Protein AF-A0A0F9F0Z7-F1 (afdb_monomer)

Sequence (125 aa):
MFSKSVTGLSYAVASDLLIRAEKVDSHRVTLIDQRAGTNSFTGTYTFVDNSDEAGLSRIVTYTGVIVPEVYQSEADFGIFEETVLTGTWQLTILDWTAENNGTLGSWSIELEYDERSPEDQNSLL

Solvent-accessible surface area (backbone atoms only — not comparable to full-atom values): 7323 Å² total; per-residue (Å²): 104,46,36,36,37,41,32,48,34,36,34,63,47,32,31,36,31,36,31,34,42,30,43,70,98,72,50,74,37,44,49,38,75,44,44,69,52,82,39,42,46,40,35,36,43,26,43,28,47,38,96,53,98,79,59,43,10,39,53,80,43,71,74,41,83,66,60,55,94,82,43,61,30,76,37,38,56,70,78,55,62,98,52,84,82,78,78,63,70,45,80,47,79,43,73,77,50,94,87,67,70,68,49,74,68,50,73,53,77,48,80,59,78,82,85,74,56,83,70,73,74,67,78,84,120

Structure (mmCIF, N/CA/C/O backbone):
data_AF-A0A0F9F0Z7-F1
#
_entry.id   AF-A0A0F9F0Z7-F1
#
loop_
_atom_site.group_PDB
_atom_site.id
_atom_site.type_symbol
_atom_site.label_atom_id
_atom_site.label_alt_id
_atom_site.label_comp_id
_atom_site.label_asym_id
_atom_site.label_entity_id
_atom_site.label_seq_id
_atom_site.pdbx_PDB_ins_code
_atom_site.Cartn_x
_atom_site.Cartn_y
_atom_site.Cartn_z
_atom_site.occupancy
_atom_site.B_iso_or_equiv
_atom_site.auth_seq_id
_atom_site.auth_comp_id
_atom_site.auth_asym_id
_atom_site.auth_atom_id
_atom_site.pdbx_PDB_model_num
ATOM 1 N N . MET A 1 1 ? -1.876 8.607 15.321 1.00 62.44 1 MET A N 1
ATOM 2 C CA . MET A 1 1 ? -0.999 8.555 14.142 1.00 62.44 1 MET A CA 1
ATOM 3 C C . MET A 1 1 ? -1.003 7.148 13.570 1.00 62.44 1 MET A C 1
ATOM 5 O O . MET A 1 1 ?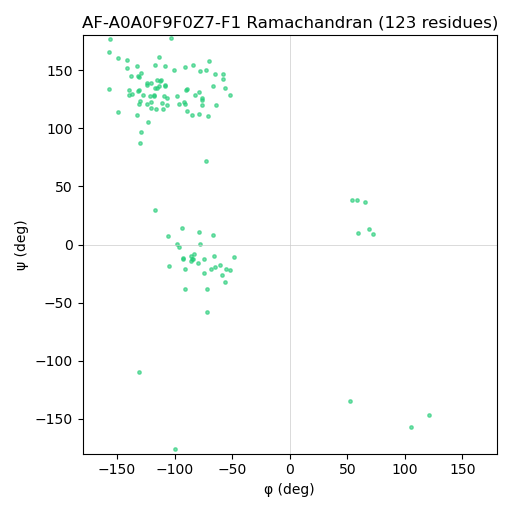 -0.511 6.211 14.187 1.00 62.44 1 MET A O 1
ATOM 9 N N . PHE A 1 2 ? -1.583 6.998 12.383 1.00 72.25 2 PHE A N 1
ATOM 10 C CA . PHE A 1 2 ? -1.532 5.755 11.619 1.00 72.25 2 PHE A CA 1
ATOM 11 C C . PHE A 1 2 ? -0.303 5.761 10.706 1.00 72.25 2 PHE A C 1
ATOM 13 O O . PHE A 1 2 ? -0.045 6.747 10.010 1.00 72.25 2 PHE A O 1
ATOM 20 N N . SER A 1 3 ? 0.459 4.665 10.691 1.00 71.38 3 SER A N 1
ATOM 21 C CA . SER A 1 3 ? 1.588 4.505 9.773 1.00 71.38 3 SER A CA 1
ATOM 22 C C . SER A 1 3 ? 1.545 3.150 9.074 1.00 71.38 3 SER A C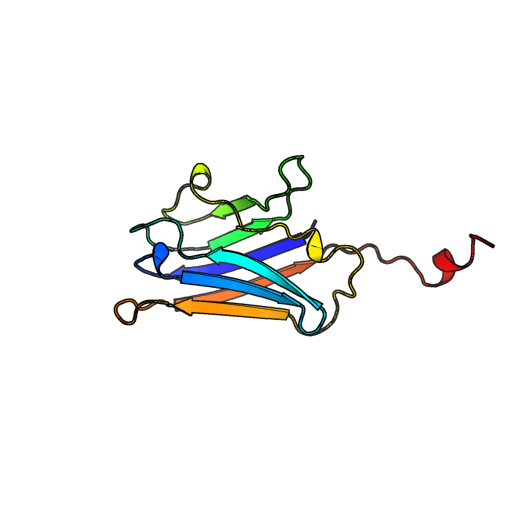 1
ATOM 24 O O . SER A 1 3 ? 1.126 2.131 9.624 1.00 71.38 3 SER A O 1
ATOM 26 N N . LYS A 1 4 ? 1.974 3.115 7.815 1.00 72.00 4 LYS A N 1
ATOM 27 C CA . LYS A 1 4 ? 2.145 1.873 7.067 1.00 72.00 4 LYS A CA 1
ATOM 28 C C . LYS A 1 4 ? 3.498 1.861 6.395 1.00 72.00 4 LYS A C 1
ATOM 30 O O . LYS A 1 4 ? 3.852 2.805 5.696 1.00 72.00 4 LYS A O 1
ATOM 35 N N . SER A 1 5 ? 4.223 0.759 6.541 1.00 75.38 5 SER A N 1
ATOM 36 C CA . SER A 1 5 ? 5.534 0.596 5.923 1.00 75.38 5 SER A CA 1
ATOM 37 C C . SER A 1 5 ? 5.533 -0.561 4.932 1.00 75.38 5 SER A C 1
ATOM 39 O O . SER A 1 5 ? 5.136 -1.683 5.247 1.00 75.38 5 SER A O 1
ATOM 41 N N . VAL A 1 6 ? 5.994 -0.287 3.717 1.00 70.00 6 VAL A N 1
ATOM 42 C CA . VAL A 1 6 ? 6.309 -1.282 2.691 1.00 70.00 6 VAL A CA 1
ATOM 43 C C . VAL A 1 6 ? 7.825 -1.350 2.594 1.00 70.00 6 VAL A C 1
ATOM 45 O O . VAL A 1 6 ? 8.472 -0.352 2.296 1.00 70.00 6 VAL A O 1
ATOM 48 N N . THR A 1 7 ? 8.403 -2.517 2.853 1.00 72.94 7 THR A N 1
ATOM 49 C CA . THR A 1 7 ? 9.853 -2.702 2.953 1.00 72.94 7 THR A CA 1
ATOM 50 C C . THR A 1 7 ? 10.347 -3.653 1.875 1.00 72.94 7 THR A C 1
ATOM 52 O O . THR A 1 7 ? 9.778 -4.721 1.643 1.00 72.94 7 THR A O 1
ATOM 55 N N . GLY A 1 8 ? 11.449 -3.278 1.225 1.00 69.50 8 GLY A N 1
ATOM 56 C CA . GLY A 1 8 ? 12.055 -4.091 0.174 1.00 69.50 8 GLY A CA 1
ATOM 57 C C . GLY A 1 8 ? 11.153 -4.231 -1.050 1.00 69.50 8 GLY A C 1
ATOM 58 O O . GLY A 1 8 ? 11.111 -5.306 -1.640 1.00 69.50 8 GLY A O 1
ATOM 59 N N . LEU A 1 9 ? 10.409 -3.175 -1.400 1.00 80.81 9 LEU A N 1
ATOM 60 C CA . LEU A 1 9 ? 9.694 -3.113 -2.670 1.00 80.81 9 LEU A CA 1
ATOM 61 C C . LEU A 1 9 ? 10.711 -2.821 -3.771 1.00 80.81 9 LEU A C 1
ATOM 63 O O . LEU A 1 9 ? 11.384 -1.789 -3.733 1.00 80.81 9 LEU A O 1
ATOM 67 N N . SER A 1 10 ? 10.821 -3.726 -4.736 1.00 83.81 10 SER A N 1
ATOM 68 C CA . SER A 1 10 ? 11.598 -3.521 -5.954 1.00 83.81 10 SER A CA 1
ATOM 69 C C . SER A 1 10 ? 10.694 -3.727 -7.153 1.00 83.81 10 SER A C 1
ATOM 71 O O . SER A 1 10 ? 10.097 -4.792 -7.287 1.00 83.81 10 SER A O 1
ATOM 73 N N . TYR A 1 11 ? 10.564 -2.705 -7.995 1.00 83.25 11 TYR A N 1
ATOM 74 C CA . TYR A 1 11 ? 9.729 -2.753 -9.184 1.00 83.25 11 TYR A CA 1
ATOM 75 C C . TYR A 1 11 ? 10.187 -1.720 -10.224 1.00 83.25 11 TYR A C 1
ATOM 77 O O . TYR A 1 11 ? 10.454 -0.565 -9.882 1.00 83.25 11 TYR A O 1
ATOM 85 N N . ALA A 1 12 ? 10.294 -2.138 -11.486 1.00 82.88 12 ALA A N 1
ATOM 86 C CA . ALA A 1 12 ? 10.984 -1.377 -12.528 1.00 82.88 12 ALA A CA 1
ATOM 87 C C . ALA A 1 12 ? 10.232 -0.116 -12.990 1.00 82.88 12 ALA A C 1
ATOM 89 O O . ALA A 1 12 ? 10.879 0.908 -13.210 1.00 82.88 12 ALA A O 1
ATOM 90 N N . VAL A 1 13 ? 8.900 -0.173 -13.101 1.00 84.69 13 VAL A N 1
ATOM 91 C CA . VAL A 1 13 ? 8.070 0.916 -13.646 1.00 84.69 13 VAL A CA 1
ATOM 92 C C . VAL A 1 13 ? 6.921 1.244 -12.695 1.00 84.69 13 VAL A C 1
ATOM 94 O O . VAL A 1 13 ? 5.878 0.606 -12.676 1.00 84.69 13 VAL A O 1
ATOM 97 N N . ALA A 1 14 ? 7.107 2.261 -11.866 1.00 79.38 14 ALA A N 1
ATOM 98 C CA . ALA A 1 14 ? 6.165 2.660 -10.831 1.00 79.38 14 ALA A CA 1
ATOM 99 C C . ALA A 1 14 ? 4.753 2.958 -11.364 1.00 79.38 14 ALA A C 1
ATOM 101 O O . ALA A 1 14 ? 3.782 2.663 -10.665 1.00 79.38 14 ALA A O 1
ATOM 102 N N . SER A 1 15 ? 4.635 3.474 -12.597 1.00 85.69 15 SER A N 1
ATOM 103 C CA . SER A 1 15 ? 3.338 3.776 -13.216 1.00 85.69 15 SER A CA 1
ATOM 104 C C . SER A 1 15 ? 2.476 2.559 -13.507 1.00 85.69 15 SER A C 1
ATOM 106 O O . SER A 1 15 ? 1.307 2.725 -13.826 1.00 85.69 15 SER A O 1
ATOM 108 N N . ASP A 1 16 ? 3.017 1.356 -13.384 1.00 88.88 16 ASP A N 1
ATOM 109 C CA . ASP A 1 16 ? 2.253 0.136 -13.629 1.00 88.88 16 ASP A CA 1
ATOM 110 C C . ASP A 1 16 ? 1.630 -0.391 -12.334 1.00 88.88 16 ASP A C 1
ATOM 112 O O . ASP A 1 16 ? 0.754 -1.256 -12.357 1.00 88.88 16 ASP A O 1
ATOM 116 N N . LEU A 1 17 ? 2.054 0.143 -11.184 1.00 88.56 17 LEU A N 1
ATOM 117 C CA . LEU A 1 17 ? 1.616 -0.351 -9.894 1.00 88.56 17 LEU A CA 1
ATOM 118 C C . LEU A 1 17 ? 0.358 0.339 -9.392 1.00 88.56 17 LEU A C 1
ATOM 120 O O . LEU A 1 17 ? 0.260 1.562 -9.301 1.00 88.56 17 LEU A O 1
ATOM 124 N N . LEU A 1 18 ? -0.556 -0.493 -8.916 1.00 88.94 18 LEU A N 1
ATOM 125 C CA . LEU A 1 18 ? -1.615 -0.117 -8.002 1.00 88.94 18 LEU A CA 1
ATOM 126 C C . LEU A 1 18 ? -1.326 -0.765 -6.645 1.00 88.94 18 LEU A C 1
ATOM 128 O O . LEU A 1 18 ? -1.270 -1.991 -6.534 1.00 88.94 18 LEU A O 1
ATOM 132 N N . ILE A 1 19 ? -1.194 0.046 -5.596 1.00 88.44 19 ILE A N 1
ATOM 133 C CA . ILE A 1 19 ? -0.993 -0.436 -4.227 1.00 88.44 19 ILE A CA 1
ATOM 134 C C . ILE A 1 19 ? -2.117 0.070 -3.334 1.00 88.44 19 ILE A C 1
ATOM 136 O O . ILE A 1 19 ? -2.386 1.270 -3.251 1.00 88.44 19 ILE A O 1
ATOM 140 N N . ARG A 1 20 ? -2.758 -0.857 -2.621 1.00 90.44 20 ARG A N 1
ATOM 141 C CA . ARG A 1 20 ? -3.870 -0.570 -1.710 1.00 90.44 20 ARG A CA 1
ATOM 142 C C . ARG A 1 20 ? -3.660 -1.217 -0.353 1.00 90.44 20 ARG A C 1
ATOM 144 O O . ARG A 1 20 ? -3.150 -2.334 -0.258 1.00 90.44 20 ARG A O 1
ATOM 151 N N . ALA A 1 21 ? -4.097 -0.528 0.691 1.00 90.06 21 ALA A N 1
ATOM 152 C CA . ALA A 1 21 ? -4.226 -1.076 2.031 1.00 90.06 21 ALA A CA 1
ATOM 153 C C . ALA A 1 21 ? -5.704 -1.160 2.410 1.00 90.06 21 ALA A C 1
ATOM 155 O O . ALA A 1 21 ? -6.478 -0.260 2.098 1.00 90.06 21 ALA A O 1
ATOM 156 N N . GLU A 1 22 ? -6.088 -2.233 3.084 1.00 91.56 22 GLU A N 1
ATOM 157 C CA . GLU A 1 22 ? -7.474 -2.472 3.464 1.00 91.56 22 GLU A CA 1
ATOM 158 C C . GLU A 1 22 ? -7.541 -3.044 4.873 1.00 91.56 22 GLU A C 1
ATOM 160 O O . GLU A 1 22 ? -6.817 -3.992 5.197 1.00 91.56 22 GLU A O 1
ATOM 165 N N . LYS A 1 23 ? -8.433 -2.484 5.692 1.00 91.75 23 LYS A N 1
ATOM 166 C CA . LYS A 1 23 ? -8.968 -3.196 6.845 1.00 91.75 23 LYS A CA 1
ATOM 167 C C . LYS A 1 23 ? -10.124 -4.030 6.320 1.00 91.75 23 LYS A C 1
ATOM 169 O O . LYS A 1 23 ? -11.148 -3.472 5.928 1.00 91.75 23 LYS A O 1
ATOM 174 N N . VAL A 1 24 ? -9.952 -5.350 6.311 1.00 88.50 24 VAL A N 1
ATOM 175 C CA . VAL A 1 24 ? -10.993 -6.258 5.811 1.00 88.50 24 VAL A CA 1
ATOM 176 C C . VAL A 1 24 ? -12.282 -5.994 6.596 1.00 88.50 24 VAL A C 1
ATOM 178 O O . VAL A 1 24 ? -12.226 -5.830 7.821 1.00 88.50 24 VAL A O 1
ATOM 181 N N . ASP A 1 25 ? -13.393 -5.902 5.860 1.00 87.50 25 ASP A N 1
ATOM 182 C CA . ASP A 1 25 ? -14.755 -5.572 6.321 1.00 87.50 25 ASP A CA 1
ATOM 183 C C . ASP A 1 25 ? -15.006 -4.107 6.722 1.00 87.50 25 ASP A C 1
ATOM 185 O O . ASP A 1 25 ? -16.059 -3.784 7.270 1.00 87.50 25 ASP A O 1
ATOM 189 N N . SER A 1 26 ? -14.061 -3.207 6.452 1.00 88.69 26 SER A N 1
ATOM 190 C CA . SER A 1 26 ? -14.188 -1.785 6.775 1.00 88.69 26 SER A CA 1
ATOM 191 C C . SER A 1 26 ? -13.835 -0.932 5.556 1.00 88.69 26 SER A C 1
ATOM 193 O O . SER A 1 26 ? -14.580 -0.910 4.576 1.00 88.69 26 SER A O 1
ATOM 195 N N . HIS A 1 27 ? -12.705 -0.232 5.599 1.00 89.19 27 HIS A N 1
ATOM 196 C CA . HIS A 1 27 ? -12.303 0.728 4.584 1.00 89.19 27 HIS A CA 1
ATOM 197 C C . HIS A 1 27 ? -11.062 0.277 3.812 1.00 89.19 27 HIS A C 1
ATOM 199 O O . HIS A 1 27 ? -10.265 -0.559 4.252 1.00 89.19 27 HIS A O 1
ATOM 205 N N . ARG A 1 28 ? -10.882 0.889 2.641 1.00 90.50 28 ARG A N 1
ATOM 206 C CA . ARG A 1 28 ? -9.735 0.684 1.762 1.00 90.50 28 ARG A CA 1
ATOM 207 C C . ARG A 1 28 ? -9.157 2.026 1.350 1.00 90.50 28 ARG A C 1
ATOM 209 O O . ARG A 1 28 ? -9.890 2.890 0.880 1.00 90.50 28 ARG A O 1
ATOM 216 N N . VAL A 1 29 ? -7.840 2.143 1.443 1.00 87.25 29 VAL A N 1
ATOM 217 C CA . VAL A 1 29 ? -7.070 3.308 1.012 1.00 87.25 29 VAL A CA 1
ATOM 218 C C . VAL A 1 29 ? -6.180 2.923 -0.168 1.00 87.25 29 VAL A C 1
ATOM 220 O O . VAL A 1 29 ? -5.557 1.852 -0.188 1.00 87.25 29 VAL A O 1
ATOM 223 N N . THR A 1 30 ? -6.138 3.785 -1.179 1.00 87.62 30 THR A N 1
ATOM 224 C CA . THR A 1 30 ? -5.189 3.656 -2.284 1.00 87.62 30 THR A CA 1
ATOM 225 C C . THR A 1 30 ? -3.939 4.444 -1.928 1.00 87.62 30 THR A C 1
ATOM 227 O O . THR A 1 30 ? -4.010 5.639 -1.675 1.00 87.62 30 THR A O 1
ATOM 230 N N . LEU A 1 31 ? -2.801 3.757 -1.886 1.00 82.81 31 LEU A N 1
ATOM 231 C CA . LEU A 1 31 ? -1.503 4.369 -1.598 1.00 82.81 31 LEU A CA 1
ATOM 232 C C . LEU A 1 31 ? -0.827 4.816 -2.890 1.00 82.81 31 LEU A C 1
ATOM 234 O O . LEU A 1 31 ? -0.164 5.850 -2.925 1.00 82.81 31 LEU A O 1
ATOM 238 N N . ILE A 1 32 ? -0.987 4.004 -3.939 1.00 82.69 32 ILE A N 1
ATOM 239 C CA . ILE A 1 32 ? -0.402 4.205 -5.262 1.00 82.69 32 ILE A CA 1
ATOM 240 C C . ILE A 1 32 ? -1.423 3.827 -6.320 1.00 82.69 32 ILE A C 1
ATOM 242 O O . ILE A 1 32 ? -1.950 2.718 -6.251 1.00 82.69 32 ILE A O 1
ATOM 246 N N . ASP A 1 33 ? -1.673 4.709 -7.290 1.00 87.38 33 ASP A N 1
ATOM 247 C CA . ASP A 1 33 ? -2.467 4.407 -8.486 1.00 87.38 33 ASP A CA 1
ATOM 248 C C . ASP A 1 33 ? -1.741 4.841 -9.760 1.00 87.38 33 ASP A C 1
ATOM 250 O O . ASP A 1 33 ? -1.915 5.954 -10.255 1.00 87.38 33 ASP A O 1
ATOM 254 N N . GLN A 1 34 ? -0.897 3.949 -10.282 1.00 86.25 34 GLN A N 1
ATOM 255 C CA . GLN A 1 34 ? -0.277 4.083 -11.601 1.00 86.25 34 GLN A CA 1
ATOM 256 C C . GLN A 1 34 ? 0.475 5.415 -11.791 1.00 86.25 34 GLN A C 1
ATOM 258 O O . GLN A 1 34 ? 0.461 6.043 -12.853 1.00 86.25 34 GLN A O 1
ATOM 263 N N . ARG A 1 35 ? 1.154 5.873 -10.730 1.00 78.19 35 ARG A N 1
ATOM 264 C CA . ARG A 1 35 ? 1.894 7.145 -10.692 1.00 78.19 35 ARG A CA 1
ATOM 265 C C . ARG A 1 35 ? 3.402 6.966 -10.811 1.00 78.19 35 ARG A C 1
ATOM 267 O O . ARG A 1 35 ? 3.932 5.869 -10.865 1.00 78.19 35 ARG A O 1
ATOM 274 N N . ALA A 1 36 ? 4.103 8.098 -10.834 1.00 72.75 36 ALA A N 1
ATOM 275 C CA . ALA A 1 36 ? 5.558 8.204 -10.910 1.00 72.75 36 ALA A CA 1
ATOM 276 C C . ALA A 1 36 ? 6.187 7.774 -12.249 1.00 72.75 36 ALA A C 1
ATOM 278 O O . ALA A 1 36 ? 7.410 7.708 -12.337 1.00 72.75 36 ALA A O 1
ATOM 279 N N . GLY A 1 37 ? 5.393 7.600 -13.312 1.00 76.50 37 GLY A N 1
ATOM 280 C CA . GLY A 1 37 ? 5.895 7.403 -14.677 1.00 76.50 37 GLY A CA 1
ATOM 281 C C . GLY A 1 37 ? 6.922 6.270 -14.768 1.00 76.50 37 GLY A C 1
ATOM 282 O O . GLY A 1 37 ? 6.763 5.220 -14.154 1.00 76.50 37 GLY A O 1
ATOM 283 N N . THR A 1 38 ? 8.026 6.519 -15.475 1.00 76.69 38 THR A N 1
ATOM 284 C CA . THR A 1 38 ? 9.116 5.546 -15.667 1.00 76.69 38 THR A CA 1
ATOM 285 C C . THR A 1 38 ? 10.062 5.413 -14.467 1.00 76.69 38 THR A C 1
ATOM 287 O O . THR A 1 38 ? 11.145 4.849 -14.615 1.00 76.69 38 THR A O 1
ATOM 290 N N . ASN A 1 39 ? 9.730 5.979 -13.303 1.00 78.12 39 ASN A N 1
ATOM 291 C CA . ASN A 1 39 ? 10.550 5.804 -12.104 1.00 78.12 39 ASN A CA 1
ATOM 292 C C . ASN A 1 39 ? 10.446 4.369 -11.582 1.00 78.12 39 ASN A C 1
ATOM 294 O O . ASN A 1 39 ? 9.458 3.688 -11.823 1.00 78.12 39 ASN A O 1
ATOM 298 N N . SER A 1 40 ? 11.430 3.931 -10.803 1.00 79.19 40 SER A N 1
ATOM 299 C CA . SER A 1 40 ? 11.432 2.596 -10.198 1.00 79.19 40 SER A CA 1
ATOM 300 C C . SER A 1 40 ? 11.188 2.675 -8.693 1.00 79.19 40 SER A C 1
ATOM 302 O O . SER A 1 40 ? 11.813 3.485 -8.003 1.00 79.19 40 SER A O 1
ATOM 304 N N . PHE A 1 41 ? 10.334 1.798 -8.157 1.00 79.44 41 PHE A N 1
ATOM 305 C CA . PHE A 1 41 ? 10.282 1.576 -6.713 1.00 79.44 41 PHE A CA 1
ATOM 306 C C . PHE A 1 41 ? 11.477 0.719 -6.312 1.00 79.44 41 PHE A C 1
ATOM 308 O O . PHE A 1 41 ? 11.708 -0.351 -6.870 1.00 79.44 41 PHE A O 1
ATOM 315 N N . THR A 1 42 ? 12.286 1.191 -5.373 1.00 80.69 42 THR A N 1
ATOM 316 C CA . THR A 1 42 ? 13.399 0.423 -4.807 1.00 80.69 42 THR A CA 1
ATOM 317 C C . THR A 1 42 ? 13.590 0.856 -3.368 1.00 80.69 42 THR A C 1
ATOM 319 O O . THR A 1 42 ? 13.977 1.990 -3.136 1.00 80.69 42 THR A O 1
ATOM 322 N N . GLY A 1 43 ? 13.347 -0.030 -2.407 1.00 80.94 43 GLY A N 1
ATOM 323 C CA . GLY A 1 43 ? 13.671 0.209 -0.999 1.00 80.94 43 GLY A CA 1
ATOM 324 C C . GLY A 1 43 ? 12.465 0.150 -0.071 1.00 80.94 43 GLY A C 1
ATOM 325 O O . GLY A 1 43 ? 11.553 -0.658 -0.262 1.00 80.94 43 GLY A O 1
ATOM 326 N N . THR A 1 44 ? 12.511 0.964 0.980 1.00 82.38 44 THR A N 1
ATOM 327 C CA . THR A 1 44 ? 11.473 1.048 2.012 1.00 82.38 44 THR A CA 1
ATOM 328 C C . THR A 1 44 ? 10.706 2.348 1.872 1.00 82.38 44 THR A C 1
ATOM 330 O O . THR A 1 44 ? 11.326 3.389 1.681 1.00 82.38 44 THR A O 1
ATOM 333 N N . TYR A 1 45 ? 9.385 2.275 1.999 1.00 80.06 45 TYR A N 1
ATOM 334 C CA . TYR A 1 45 ? 8.454 3.390 1.901 1.00 80.06 45 TYR A CA 1
ATOM 335 C C . TYR A 1 45 ? 7.509 3.361 3.099 1.00 80.06 45 TYR A C 1
ATOM 337 O O . TYR A 1 45 ? 6.781 2.385 3.288 1.00 80.06 45 TYR A O 1
ATOM 345 N N . THR A 1 46 ? 7.504 4.431 3.890 1.00 82.00 46 THR A N 1
ATOM 346 C CA . THR A 1 46 ? 6.563 4.608 5.002 1.00 82.00 46 THR A CA 1
ATOM 347 C C . THR A 1 46 ? 5.573 5.707 4.667 1.00 82.00 46 THR A C 1
ATOM 349 O O . THR A 1 46 ? 5.967 6.864 4.523 1.00 82.00 46 THR A O 1
ATOM 352 N N . PHE A 1 47 ? 4.303 5.332 4.566 1.00 80.12 47 PHE A N 1
ATOM 353 C CA . PHE A 1 47 ? 3.161 6.220 4.401 1.00 80.12 47 PHE A CA 1
ATOM 354 C C . PHE A 1 47 ? 2.621 6.550 5.791 1.00 80.12 47 PHE A C 1
ATOM 356 O O . PHE A 1 47 ? 2.284 5.635 6.543 1.00 80.12 47 PHE A O 1
ATOM 363 N N . VAL A 1 48 ? 2.558 7.831 6.137 1.00 76.50 48 VAL A N 1
ATOM 364 C CA . VAL A 1 48 ? 1.938 8.290 7.385 1.00 76.50 48 VAL A CA 1
ATOM 365 C C . VAL A 1 48 ? 0.724 9.130 7.090 1.00 76.50 48 VAL A C 1
ATOM 367 O O . VAL A 1 48 ? 0.736 9.948 6.168 1.00 76.50 48 VAL A O 1
ATOM 370 N N . ASP A 1 49 ? -0.279 8.937 7.930 1.00 72.06 49 ASP A N 1
ATOM 371 C CA . ASP A 1 49 ? -1.348 9.894 8.126 1.00 72.06 49 ASP A CA 1
ATOM 372 C C . ASP A 1 49 ? -0.752 11.274 8.429 1.00 72.06 49 ASP A C 1
ATOM 374 O O . ASP A 1 49 ? 0.146 11.396 9.273 1.00 72.06 49 ASP A O 1
ATOM 378 N N . ASN A 1 50 ? -1.200 12.291 7.700 1.00 63.59 50 ASN A N 1
ATOM 379 C CA . ASN A 1 50 ? -0.823 13.662 7.984 1.00 63.59 50 ASN A CA 1
ATOM 380 C C . ASN A 1 50 ? -2.096 14.465 8.216 1.00 63.59 50 ASN A C 1
ATOM 382 O O . ASN A 1 50 ? -2.767 14.847 7.263 1.00 63.59 50 ASN A O 1
ATOM 386 N N . SER A 1 51 ? -2.365 14.783 9.480 1.00 53.38 51 SER A N 1
ATOM 387 C CA . SER A 1 51 ? -3.503 15.593 9.925 1.00 53.38 51 SER A CA 1
ATOM 388 C C . SER A 1 51 ? -3.446 17.068 9.481 1.00 53.38 51 SER A C 1
ATOM 390 O O . SER A 1 51 ? -4.223 17.890 9.963 1.00 53.38 51 SER A O 1
ATOM 392 N N . ASP A 1 52 ? -2.501 17.441 8.615 1.00 52.25 52 ASP A N 1
ATOM 393 C CA . ASP A 1 52 ? -2.359 18.801 8.096 1.00 52.25 52 ASP A CA 1
ATOM 394 C C . ASP A 1 52 ? -3.414 19.067 6.996 1.00 52.25 52 ASP A C 1
ATOM 396 O O . ASP A 1 52 ? -3.779 18.159 6.251 1.00 52.25 52 ASP A O 1
ATOM 400 N N . GLU A 1 53 ? -3.865 20.325 6.851 1.00 49.16 53 GLU A N 1
ATOM 401 C CA . GLU A 1 53 ? -5.068 20.778 6.103 1.00 49.16 53 GLU A CA 1
ATOM 402 C C . GLU A 1 53 ? -5.295 20.256 4.663 1.00 49.16 53 GLU A C 1
ATOM 404 O O . GLU A 1 53 ? -6.373 20.462 4.106 1.00 49.16 53 GLU A O 1
ATOM 409 N N . ALA A 1 54 ? -4.326 19.590 4.035 1.00 54.53 54 ALA A N 1
ATOM 410 C CA . ALA A 1 54 ? -4.489 19.004 2.706 1.00 54.53 54 ALA A CA 1
ATOM 411 C C . ALA A 1 54 ? -5.097 17.586 2.708 1.00 54.53 54 ALA A C 1
ATOM 413 O O . ALA A 1 54 ? -5.506 17.133 1.640 1.00 54.53 54 ALA A O 1
ATOM 414 N N . GLY A 1 55 ? -5.162 16.892 3.856 1.00 55.44 55 GLY A N 1
ATOM 415 C CA . GLY A 1 55 ? -5.812 15.576 3.974 1.00 55.44 55 GLY A CA 1
ATOM 416 C C . GLY A 1 55 ? -5.225 14.507 3.045 1.00 55.44 55 GLY A C 1
ATOM 417 O O . GLY A 1 55 ? -5.965 13.733 2.444 1.00 55.44 55 GLY A O 1
ATOM 418 N N . LEU A 1 56 ? -3.902 14.506 2.850 1.00 57.78 56 LEU A N 1
ATOM 419 C CA . LEU A 1 56 ? -3.189 13.490 2.072 1.00 57.78 56 LEU A CA 1
ATOM 420 C C . LEU A 1 56 ? -2.039 12.920 2.904 1.00 57.78 56 LEU A C 1
ATOM 422 O O . LEU A 1 56 ? -1.184 13.661 3.396 1.00 57.78 56 LEU A O 1
ATOM 426 N N . SER A 1 57 ? -1.974 11.591 3.001 1.00 65.31 57 SER A N 1
ATOM 427 C CA . SER A 1 57 ? -0.878 10.898 3.677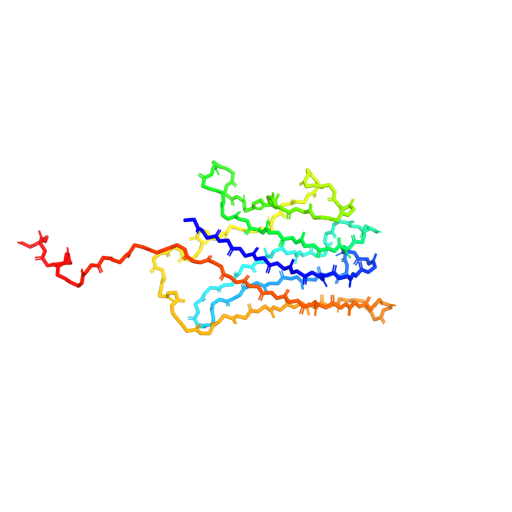 1.00 65.31 57 SER A CA 1
ATOM 428 C C . SER A 1 57 ? 0.450 11.076 2.923 1.00 65.31 57 SER A C 1
ATOM 430 O O . SER A 1 57 ? 0.523 10.945 1.696 1.00 65.31 57 SER A O 1
ATOM 432 N N . ARG A 1 58 ? 1.538 11.352 3.650 1.00 68.25 58 ARG A N 1
ATOM 433 C CA . ARG A 1 58 ? 2.872 11.618 3.076 1.00 68.25 58 ARG A CA 1
ATOM 434 C C . ARG A 1 58 ? 3.777 10.391 3.170 1.00 68.25 58 ARG A C 1
ATOM 436 O O . ARG A 1 58 ? 3.704 9.633 4.134 1.00 68.25 58 ARG A O 1
ATOM 443 N N . ILE A 1 59 ? 4.707 10.239 2.223 1.00 69.31 59 ILE A N 1
ATOM 444 C CA . ILE A 1 59 ? 5.861 9.350 2.411 1.00 69.31 59 ILE A CA 1
ATOM 445 C C . ILE A 1 59 ? 6.908 10.052 3.286 1.00 69.31 59 ILE A C 1
ATOM 447 O O . ILE A 1 59 ? 7.515 11.032 2.859 1.00 69.31 59 ILE A O 1
ATOM 451 N N . VAL A 1 60 ? 7.135 9.559 4.504 1.00 64.56 60 VAL A N 1
ATOM 452 C CA . VAL A 1 60 ? 8.075 10.168 5.475 1.00 64.56 60 VAL A CA 1
ATOM 453 C C . VAL A 1 60 ? 9.390 9.422 5.636 1.00 64.56 60 VAL A C 1
ATOM 455 O O . VAL A 1 60 ? 10.362 9.998 6.113 1.00 64.56 60 VAL A O 1
ATOM 458 N N . THR A 1 61 ? 9.461 8.157 5.232 1.00 64.25 61 THR A N 1
ATOM 459 C CA . THR A 1 61 ? 10.727 7.421 5.161 1.00 64.25 61 THR A CA 1
ATOM 460 C C . THR A 1 61 ? 10.833 6.771 3.798 1.00 64.25 61 THR A C 1
ATOM 462 O O . THR A 1 61 ? 9.941 6.030 3.387 1.00 64.25 61 THR A O 1
ATOM 465 N N . TYR A 1 62 ? 11.922 7.085 3.105 1.00 69.19 62 TYR A N 1
ATOM 466 C CA . TYR A 1 62 ? 12.282 6.511 1.823 1.00 69.19 62 TYR A CA 1
ATOM 467 C C . TYR A 1 62 ? 13.781 6.211 1.833 1.00 69.19 62 TYR A C 1
ATOM 469 O O . TYR A 1 62 ? 14.595 7.059 2.192 1.00 69.19 62 TYR A O 1
ATOM 477 N N . THR A 1 63 ? 14.155 4.990 1.462 1.00 66.56 63 THR A N 1
ATOM 478 C CA . THR A 1 63 ? 15.563 4.623 1.200 1.00 66.56 63 THR A CA 1
ATOM 479 C C . THR A 1 63 ? 15.847 4.472 -0.297 1.00 66.56 63 THR A C 1
ATOM 481 O O . THR A 1 63 ? 16.926 4.030 -0.685 1.00 66.56 63 THR A O 1
ATOM 484 N N . GLY A 1 64 ? 14.862 4.825 -1.130 1.00 63.84 64 GLY A N 1
ATOM 485 C CA . GLY A 1 64 ? 14.855 4.621 -2.574 1.00 63.84 64 GLY A CA 1
ATOM 486 C C . GLY A 1 64 ? 15.225 5.825 -3.429 1.00 63.84 64 GLY A C 1
ATOM 487 O O . GLY A 1 64 ? 15.562 6.892 -2.932 1.00 63.84 64 GLY A O 1
ATOM 488 N N . VAL A 1 65 ? 15.123 5.633 -4.749 1.00 64.50 65 VAL A N 1
ATOM 489 C CA . VAL A 1 65 ? 15.509 6.622 -5.779 1.00 64.50 65 VAL A CA 1
ATOM 490 C C . VAL A 1 65 ? 14.390 7.636 -6.082 1.00 64.50 65 VAL A C 1
ATOM 492 O O . VAL A 1 65 ? 14.636 8.660 -6.712 1.00 64.50 65 VAL A O 1
ATOM 495 N N . ILE A 1 66 ? 13.156 7.391 -5.626 1.00 61.44 66 ILE A N 1
ATOM 496 C CA . ILE A 1 66 ? 12.028 8.310 -5.850 1.00 61.44 66 ILE A CA 1
ATOM 497 C C . ILE A 1 66 ? 12.057 9.436 -4.811 1.00 61.44 66 ILE A C 1
ATOM 499 O O . ILE A 1 66 ? 12.114 9.179 -3.610 1.00 61.44 66 ILE A O 1
ATOM 503 N N . VAL A 1 67 ? 11.980 10.681 -5.290 1.00 57.59 67 VAL A N 1
ATOM 504 C CA . VAL A 1 67 ? 11.926 11.891 -4.460 1.00 57.59 67 VAL A CA 1
ATOM 505 C C . VAL A 1 67 ? 10.515 12.050 -3.861 1.00 57.59 67 VAL A C 1
ATOM 507 O O . VAL A 1 67 ? 9.548 12.090 -4.626 1.00 57.59 67 VAL A O 1
ATOM 510 N N . PRO A 1 68 ? 10.362 12.197 -2.531 1.00 52.53 68 PRO A N 1
ATOM 511 C CA . PRO A 1 68 ? 9.058 12.335 -1.868 1.00 52.53 68 PRO A CA 1
ATOM 512 C C . PRO A 1 68 ? 8.213 13.523 -2.332 1.00 52.53 68 PRO A C 1
ATOM 514 O O . PRO A 1 68 ? 6.994 13.461 -2.261 1.00 52.53 68 PRO A O 1
ATOM 517 N N . GLU A 1 69 ? 8.824 14.600 -2.837 1.00 52.72 69 GLU A N 1
ATOM 518 C CA . GLU A 1 69 ? 8.084 15.756 -3.376 1.00 52.72 69 GLU A CA 1
ATOM 519 C C . GLU A 1 69 ? 7.259 15.414 -4.626 1.00 52.72 69 GLU A C 1
ATOM 521 O O . GLU A 1 69 ? 6.312 16.125 -4.950 1.00 52.72 69 GLU A O 1
ATOM 526 N N . VAL A 1 70 ? 7.578 14.308 -5.307 1.00 53.62 70 VAL A N 1
ATOM 527 C CA . VAL A 1 70 ? 6.825 13.803 -6.466 1.00 53.62 70 VAL A CA 1
ATOM 528 C C . VAL A 1 70 ? 5.761 12.783 -6.041 1.00 53.62 70 VAL A C 1
ATOM 530 O O . VAL A 1 70 ? 4.901 12.426 -6.845 1.00 53.62 70 VAL A O 1
ATOM 533 N N . TYR A 1 71 ? 5.796 12.304 -4.791 1.00 63.12 71 TYR A N 1
ATOM 534 C CA . TYR A 1 71 ? 4.980 11.179 -4.354 1.00 63.12 71 TYR A CA 1
ATOM 535 C C . TYR A 1 71 ? 4.248 11.432 -3.027 1.00 63.12 71 TYR A C 1
ATOM 537 O O . TYR A 1 71 ? 4.837 11.427 -1.946 1.00 63.12 71 TYR A O 1
ATOM 545 N N . GLN A 1 72 ? 2.924 11.542 -3.117 1.00 66.19 72 GLN A N 1
ATOM 546 C CA . GLN A 1 72 ? 1.994 11.529 -1.987 1.00 66.19 72 GLN A CA 1
ATOM 547 C C . GLN A 1 72 ? 1.078 10.307 -2.118 1.00 66.19 72 GLN A C 1
ATOM 549 O O . GLN A 1 72 ? 0.889 9.795 -3.222 1.00 66.19 72 GLN A O 1
ATOM 554 N N . SER A 1 73 ? 0.542 9.815 -1.001 1.00 71.12 73 SER A N 1
ATOM 555 C CA . SER A 1 73 ? -0.539 8.828 -1.049 1.00 71.12 73 SER A CA 1
ATOM 556 C C . SER A 1 73 ? -1.727 9.405 -1.823 1.00 71.12 73 SER A C 1
ATOM 558 O O . SER A 1 73 ? -1.989 10.604 -1.732 1.00 71.12 73 SER A O 1
ATOM 560 N N . GLU A 1 74 ? -2.474 8.569 -2.548 1.00 74.56 74 GLU A N 1
ATOM 561 C CA . GLU A 1 74 ? -3.698 9.029 -3.231 1.00 74.56 74 GLU A CA 1
ATOM 562 C C . GLU A 1 74 ? -4.809 9.406 -2.246 1.00 74.56 74 GLU A C 1
ATOM 564 O O . GLU A 1 74 ? -5.751 10.108 -2.609 1.00 74.56 74 GLU A O 1
ATOM 569 N N . ALA A 1 75 ? -4.740 8.889 -1.020 1.00 70.69 75 ALA A N 1
ATOM 570 C CA . ALA A 1 75 ? -5.761 9.085 -0.008 1.00 70.69 75 ALA A CA 1
ATOM 571 C C . ALA A 1 75 ? -5.174 9.076 1.404 1.00 70.69 7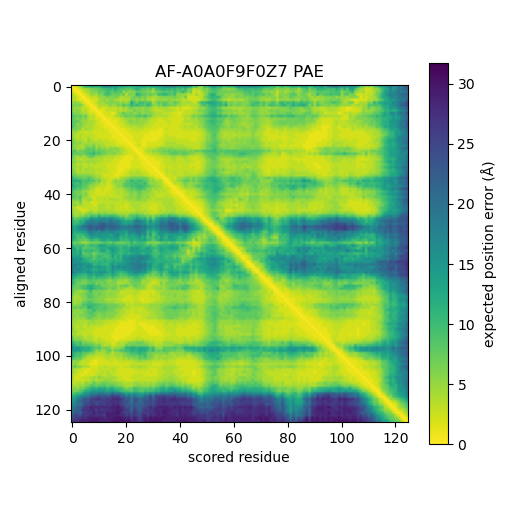5 ALA A C 1
ATOM 573 O O . ALA A 1 75 ? -4.070 8.570 1.639 1.00 70.69 75 ALA A O 1
ATOM 574 N N . ASP A 1 76 ? -5.949 9.640 2.324 1.00 76.75 76 ASP A N 1
ATOM 575 C CA . ASP A 1 76 ? -5.611 9.717 3.734 1.00 76.75 76 ASP A CA 1
ATOM 576 C C . ASP A 1 76 ? -5.975 8.451 4.522 1.00 76.75 76 ASP A C 1
ATOM 578 O O . ASP A 1 76 ? -6.910 7.724 4.168 1.00 76.75 76 ASP A O 1
ATOM 582 N N . PHE A 1 77 ? -5.270 8.219 5.627 1.00 78.56 77 PHE A N 1
ATOM 583 C CA . PHE A 1 77 ? -5.595 7.180 6.601 1.00 78.56 77 PHE A CA 1
ATOM 584 C C . PHE A 1 77 ? -6.667 7.609 7.608 1.00 78.56 77 PHE A C 1
ATOM 586 O O . PHE A 1 77 ? -7.203 6.727 8.281 1.00 78.56 77 PHE A O 1
ATOM 593 N N . GLY A 1 78 ? -7.072 8.885 7.634 1.00 78.31 78 GLY A N 1
ATOM 594 C CA . GLY A 1 78 ? -8.214 9.366 8.423 1.00 78.31 78 GLY A CA 1
ATOM 595 C C . GLY A 1 78 ? -9.516 8.576 8.196 1.00 78.31 78 GLY A C 1
ATOM 596 O O . GLY A 1 78 ? -10.370 8.492 9.069 1.00 78.31 78 GLY A O 1
ATOM 597 N N . ILE A 1 79 ? -9.650 7.874 7.063 1.00 80.44 79 ILE A N 1
ATOM 598 C CA . ILE A 1 79 ? -10.774 6.956 6.793 1.00 80.44 79 ILE A CA 1
ATOM 599 C C . ILE A 1 79 ? -10.884 5.783 7.792 1.00 80.44 79 ILE A C 1
ATOM 601 O O . ILE A 1 79 ? -11.919 5.122 7.866 1.00 80.44 79 ILE A O 1
ATOM 605 N N . PHE A 1 80 ? -9.819 5.488 8.540 1.00 82.44 80 PHE A N 1
ATOM 606 C CA . PHE A 1 80 ? -9.804 4.451 9.573 1.00 82.44 80 PHE A CA 1
ATOM 607 C C . PHE A 1 80 ? -10.054 4.997 10.983 1.00 82.44 80 PHE A C 1
ATOM 609 O O . PHE A 1 80 ? -10.128 4.202 11.927 1.00 82.44 80 PHE A O 1
ATOM 616 N N . GLU A 1 81 ? -10.212 6.312 11.148 1.00 79.50 81 GLU A 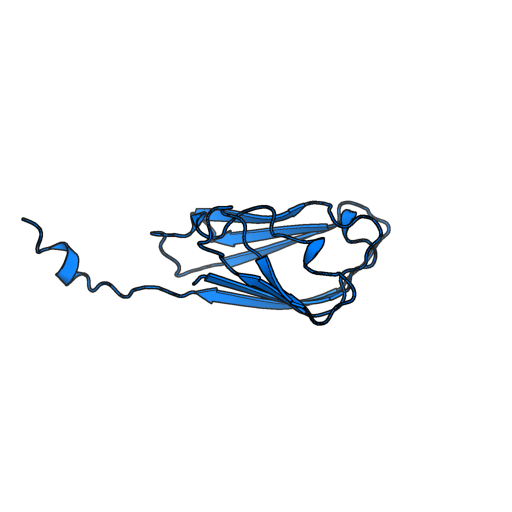N 1
ATOM 617 C CA . GLU A 1 81 ? -10.610 6.898 12.426 1.00 79.50 81 GLU A CA 1
ATOM 618 C C . GLU A 1 81 ? -11.954 6.326 12.889 1.00 79.50 81 GLU A C 1
ATOM 620 O O . GLU A 1 81 ? -12.834 6.011 12.090 1.00 79.50 81 GLU A O 1
ATOM 625 N N . GLU A 1 82 ? -12.080 6.121 14.203 1.00 78.44 82 GLU A N 1
ATOM 626 C CA . GLU A 1 82 ? -13.272 5.549 14.852 1.00 78.44 82 GLU A CA 1
ATOM 627 C C . GLU A 1 82 ? -13.663 4.129 14.386 1.00 78.44 82 GLU A C 1
ATOM 629 O O . GLU A 1 82 ? -14.714 3.608 14.767 1.00 78.44 82 GLU A O 1
ATOM 634 N N . THR A 1 83 ? -12.809 3.450 13.613 1.00 80.81 83 THR A N 1
ATOM 635 C CA . THR A 1 83 ? -13.027 2.052 13.219 1.00 80.81 83 THR A CA 1
ATOM 636 C C . THR A 1 83 ? -12.397 1.072 14.207 1.00 80.81 83 THR A C 1
ATOM 638 O O . THR A 1 83 ? -11.405 1.361 14.874 1.00 80.81 83 THR A O 1
ATOM 641 N N . VAL A 1 84 ? -12.955 -0.140 14.295 1.00 84.81 84 VAL A N 1
ATOM 642 C CA . VAL A 1 84 ? -12.323 -1.232 15.046 1.00 84.81 84 VAL A CA 1
ATOM 643 C C . VAL A 1 84 ? -11.086 -1.707 14.281 1.00 84.81 84 VAL A C 1
ATOM 645 O O . VAL A 1 84 ? -11.187 -2.325 13.219 1.00 84.81 84 VAL A O 1
ATOM 648 N N . LEU A 1 85 ? -9.908 -1.435 14.839 1.00 83.75 85 LEU A N 1
ATOM 649 C CA . LEU A 1 85 ? -8.628 -1.666 14.160 1.00 83.75 85 LEU A CA 1
ATOM 650 C C . LEU A 1 85 ? -8.103 -3.105 14.283 1.00 83.75 85 LEU A C 1
ATOM 652 O O . LEU A 1 85 ? -7.179 -3.497 13.563 1.00 83.75 85 LEU A O 1
ATOM 656 N N . THR A 1 86 ? -8.686 -3.907 15.176 1.00 84.38 86 THR A N 1
ATOM 657 C CA . THR A 1 86 ? -8.315 -5.313 15.367 1.00 84.38 86 THR A CA 1
ATOM 658 C C . THR A 1 86 ? -8.801 -6.193 14.212 1.00 84.38 86 THR A C 1
ATOM 660 O O . THR A 1 86 ? -9.819 -5.937 13.568 1.00 84.38 86 THR A O 1
ATOM 663 N N . GLY A 1 87 ? -8.063 -7.270 13.936 1.00 87.19 87 GLY A N 1
ATOM 664 C CA . GLY A 1 87 ? -8.391 -8.245 12.894 1.00 87.19 87 GLY A CA 1
ATOM 665 C C . GLY A 1 87 ? -7.513 -8.124 11.651 1.00 87.19 87 GLY A C 1
ATOM 666 O O . GLY A 1 87 ? -6.383 -7.644 11.709 1.00 87.19 87 GLY A O 1
ATOM 667 N N . THR A 1 88 ? -8.020 -8.618 10.522 1.00 93.25 88 THR A N 1
ATOM 668 C CA . THR A 1 88 ? -7.208 -8.778 9.312 1.00 93.25 88 THR A CA 1
ATOM 669 C C . THR A 1 88 ? -7.019 -7.463 8.570 1.00 93.25 88 THR A C 1
ATOM 671 O O . THR A 1 88 ? -7.987 -6.761 8.261 1.00 93.25 88 THR A O 1
ATOM 674 N N . TRP A 1 89 ? -5.761 -7.193 8.233 1.00 92.88 89 TRP A N 1
ATOM 675 C CA . TRP A 1 89 ? -5.346 -6.155 7.304 1.00 92.88 89 TRP A CA 1
ATOM 676 C C . TRP A 1 89 ? -4.771 -6.796 6.048 1.00 92.88 89 TRP A C 1
ATOM 678 O O . TRP A 1 89 ? -4.048 -7.791 6.123 1.00 92.88 89 TRP A O 1
ATOM 688 N N . GLN A 1 90 ? -5.059 -6.201 4.897 1.00 93.88 90 GLN A N 1
ATOM 689 C CA . GLN A 1 90 ? -4.574 -6.664 3.607 1.00 93.88 90 GLN A CA 1
ATOM 690 C C . GLN A 1 90 ? -3.755 -5.575 2.912 1.00 93.88 90 GLN A C 1
ATOM 692 O O . GLN A 1 90 ? -4.099 -4.391 2.915 1.00 93.88 90 GLN A O 1
ATOM 697 N N . LEU A 1 91 ? -2.649 -5.989 2.295 1.00 92.69 91 LEU A N 1
ATOM 698 C CA . LEU A 1 91 ? -1.940 -5.215 1.286 1.00 92.69 91 LEU A CA 1
ATOM 699 C C . LEU A 1 91 ? -2.202 -5.867 -0.072 1.00 92.69 91 LEU A C 1
ATOM 701 O O . LEU A 1 91 ? -1.958 -7.060 -0.240 1.00 92.69 91 LEU A O 1
ATOM 705 N N . THR A 1 92 ? -2.675 -5.078 -1.030 1.00 92.94 92 THR A N 1
ATOM 706 C CA . THR A 1 92 ? -2.772 -5.485 -2.433 1.00 92.94 92 THR A CA 1
ATOM 707 C C . THR A 1 92 ? -1.727 -4.721 -3.228 1.00 92.94 92 THR A C 1
ATOM 709 O O . THR A 1 92 ? -1.684 -3.496 -3.141 1.00 92.94 92 THR A O 1
ATOM 712 N N . ILE A 1 93 ? -0.913 -5.440 -3.999 1.00 90.38 93 ILE A N 1
ATOM 713 C CA . ILE A 1 93 ? -0.027 -4.885 -5.023 1.00 90.38 93 ILE A CA 1
ATOM 714 C C . ILE A 1 93 ? -0.448 -5.536 -6.333 1.00 90.38 93 ILE A C 1
ATOM 716 O O . ILE A 1 93 ? -0.396 -6.759 -6.455 1.00 90.38 93 ILE A O 1
ATOM 720 N N . LEU A 1 94 ? -0.910 -4.723 -7.271 1.00 91.25 94 LEU A N 1
ATOM 721 C CA . LEU A 1 94 ? -1.264 -5.152 -8.612 1.00 91.25 94 LEU A CA 1
ATOM 722 C C . LEU A 1 94 ? -0.321 -4.488 -9.602 1.00 91.25 94 LEU A C 1
ATOM 724 O O . LEU A 1 94 ? -0.087 -3.284 -9.530 1.00 91.25 94 LEU A O 1
ATOM 728 N N . ASP A 1 95 ? 0.156 -5.303 -10.524 1.00 91.12 95 ASP A N 1
ATOM 729 C CA . ASP A 1 95 ? 0.835 -4.884 -11.731 1.00 91.12 95 ASP A CA 1
ATOM 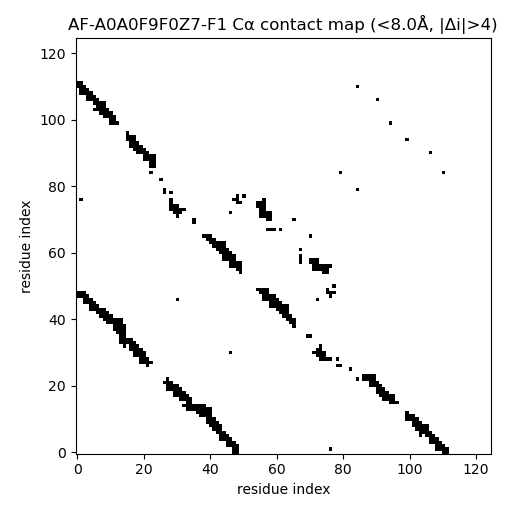730 C C . ASP A 1 95 ? -0.172 -4.838 -12.890 1.00 91.12 95 ASP A C 1
ATOM 732 O O . ASP A 1 95 ? -0.824 -5.844 -13.187 1.00 91.12 95 ASP A O 1
ATOM 736 N N . TRP A 1 96 ? -0.336 -3.669 -13.507 1.00 87.56 96 TRP A N 1
ATOM 737 C CA . TRP A 1 96 ? -1.240 -3.458 -14.636 1.00 87.56 96 TRP A CA 1
ATOM 738 C C . TRP A 1 96 ? -0.625 -3.780 -16.001 1.00 87.56 96 TRP A C 1
ATOM 740 O O . TRP A 1 96 ? -1.371 -3.842 -16.984 1.00 87.56 96 TRP A O 1
ATOM 750 N N . THR A 1 97 ? 0.686 -4.020 -16.094 1.00 85.12 97 THR A N 1
ATOM 751 C CA . THR A 1 97 ? 1.348 -4.381 -17.352 1.00 85.12 97 THR A CA 1
ATOM 752 C C . THR A 1 97 ? 2.098 -5.704 -17.206 1.00 85.12 97 THR A C 1
ATOM 754 O O . THR A 1 97 ? 2.750 -5.993 -16.217 1.00 85.12 97 THR A O 1
ATOM 757 N N . ALA A 1 98 ? 2.009 -6.581 -18.203 1.00 77.44 98 ALA A N 1
ATOM 758 C CA . ALA A 1 98 ? 2.604 -7.917 -18.088 1.00 77.44 98 ALA A CA 1
ATOM 759 C C . ALA A 1 98 ? 4.136 -7.942 -18.292 1.00 77.44 98 ALA A C 1
ATOM 761 O O . ALA A 1 98 ? 4.734 -9.018 -18.292 1.00 77.44 98 ALA A O 1
ATOM 762 N N . GLU A 1 99 ? 4.768 -6.793 -18.545 1.00 83.31 99 GLU A N 1
ATOM 763 C CA . GLU A 1 99 ? 6.167 -6.717 -18.993 1.00 83.31 99 GLU A CA 1
ATOM 764 C C . GLU A 1 99 ? 7.164 -6.597 -17.840 1.00 83.31 99 GLU A C 1
ATOM 766 O O . GLU A 1 99 ? 8.344 -6.930 -17.990 1.00 83.31 99 GLU A O 1
ATOM 771 N N . ASN A 1 100 ? 6.693 -6.155 -16.681 1.00 83.81 100 ASN A N 1
ATOM 772 C CA . ASN A 1 100 ? 7.528 -5.834 -15.543 1.00 83.81 100 ASN A CA 1
ATOM 773 C C . ASN A 1 100 ? 7.366 -6.885 -14.441 1.00 83.81 100 ASN A C 1
ATOM 775 O O . ASN A 1 100 ? 6.386 -7.611 -14.347 1.00 83.81 100 ASN A O 1
ATOM 779 N N . ASN A 1 101 ? 8.407 -7.032 -13.628 1.00 82.75 101 ASN A N 1
ATOM 780 C CA . ASN A 1 101 ? 8.400 -7.930 -12.482 1.00 82.75 101 ASN A CA 1
ATOM 781 C C . ASN A 1 101 ? 8.943 -7.178 -11.277 1.00 82.75 101 ASN A C 1
ATOM 783 O O . ASN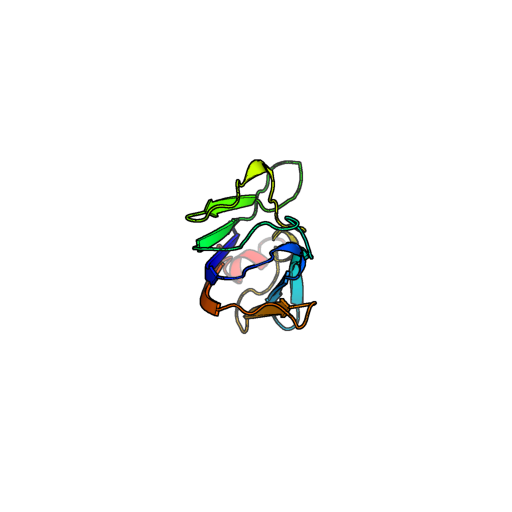 A 1 101 ? 9.773 -6.273 -11.408 1.00 82.75 101 ASN A O 1
ATOM 787 N N . GLY A 1 102 ? 8.522 -7.604 -10.093 1.00 86.56 102 GLY A N 1
ATOM 788 C CA . GLY A 1 102 ? 9.059 -7.067 -8.861 1.00 86.56 102 GLY A CA 1
ATOM 789 C C . GLY A 1 102 ? 8.927 -8.005 -7.685 1.00 86.56 102 GLY A C 1
ATOM 790 O O . GLY A 1 102 ? 8.376 -9.103 -7.773 1.00 86.56 102 GLY A O 1
ATOM 791 N N . THR A 1 103 ? 9.475 -7.551 -6.570 1.00 90.44 103 THR A N 1
ATOM 792 C CA . THR A 1 103 ? 9.480 -8.277 -5.309 1.00 90.44 103 THR A CA 1
ATOM 793 C C . THR A 1 103 ? 8.974 -7.381 -4.193 1.00 90.44 103 THR A C 1
ATOM 795 O O . THR A 1 103 ? 9.180 -6.166 -4.192 1.00 90.44 103 THR A O 1
ATOM 798 N N . LEU A 1 104 ? 8.305 -8.008 -3.228 1.00 91.69 104 LEU A N 1
ATOM 799 C CA . LEU A 1 104 ? 7.970 -7.414 -1.945 1.00 91.69 104 LEU A CA 1
ATOM 800 C C . LEU A 1 104 ? 8.701 -8.211 -0.867 1.00 91.69 104 LEU A C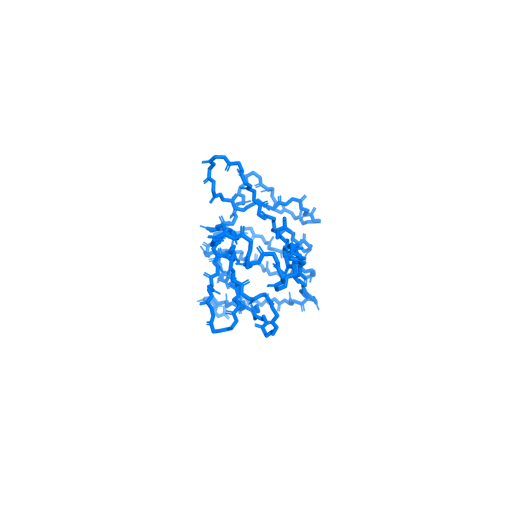 1
ATOM 802 O O . LEU A 1 104 ? 8.436 -9.400 -0.699 1.00 91.69 104 LEU A O 1
ATOM 806 N N . GLY A 1 105 ? 9.611 -7.561 -0.144 1.00 91.06 105 GLY A N 1
ATOM 807 C CA . GLY A 1 105 ? 10.303 -8.179 0.986 1.00 91.06 105 GLY A CA 1
ATOM 808 C C . GLY A 1 105 ? 9.384 -8.365 2.192 1.00 91.06 105 GLY A C 1
ATOM 809 O O . GLY A 1 105 ? 9.193 -9.479 2.675 1.00 91.06 105 GLY A O 1
ATOM 810 N N . SER A 1 106 ? 8.803 -7.272 2.684 1.00 91.81 106 SER A N 1
ATOM 811 C CA . SER A 1 106 ? 7.852 -7.294 3.793 1.00 91.81 106 SER A CA 1
ATOM 812 C C . SER A 1 106 ? 6.941 -6.070 3.785 1.00 91.81 106 SER A C 1
ATOM 814 O O . SER A 1 106 ? 7.189 -5.070 3.112 1.00 91.81 106 SER A O 1
ATOM 816 N N . TRP A 1 107 ? 5.862 -6.140 4.556 1.00 93.00 107 TRP A N 1
ATOM 817 C CA . TRP A 1 107 ? 5.021 -4.989 4.845 1.00 93.00 107 TRP A CA 1
ATOM 818 C C . TRP A 1 107 ? 4.554 -5.047 6.294 1.00 93.00 107 TRP A C 1
ATOM 820 O O . TRP A 1 107 ? 4.438 -6.127 6.875 1.00 93.00 107 TRP A O 1
ATOM 830 N N . SER A 1 108 ? 4.292 -3.884 6.871 1.00 89.88 108 SER A N 1
ATOM 831 C CA . SER A 1 108 ? 3.747 -3.742 8.215 1.00 89.88 108 SER A CA 1
ATOM 832 C C . SER A 1 108 ? 2.746 -2.597 8.264 1.00 89.88 108 SER A C 1
ATOM 834 O O . SER A 1 108 ? 2.753 -1.703 7.414 1.00 89.88 108 SER A O 1
ATOM 836 N N . ILE A 1 109 ? 1.882 -2.642 9.270 1.00 86.94 109 ILE A N 1
ATOM 837 C CA . ILE A 1 109 ? 1.015 -1.540 9.667 1.00 86.94 109 ILE A CA 1
ATOM 838 C C . ILE A 1 109 ? 1.278 -1.238 11.139 1.00 86.94 109 ILE A C 1
ATOM 840 O O . ILE A 1 109 ? 1.463 -2.155 11.939 1.00 86.94 109 ILE A O 1
ATOM 844 N N . GLU A 1 110 ? 1.319 0.040 11.468 1.00 86.06 110 GLU A N 1
ATOM 845 C CA . GLU A 1 110 ? 1.416 0.561 12.819 1.00 86.06 110 GLU A CA 1
ATOM 846 C C . GLU A 1 110 ? 0.162 1.387 13.088 1.00 86.06 110 GLU A C 1
ATOM 848 O O . GLU A 1 110 ? -0.248 2.233 12.288 1.00 86.06 110 GLU A O 1
ATOM 853 N N . LEU A 1 111 ? -0.480 1.078 14.204 1.00 81.12 111 LEU A N 1
ATOM 854 C CA . LEU A 1 111 ? -1.772 1.618 14.579 1.00 81.12 111 LEU A CA 1
ATOM 855 C C . LEU A 1 111 ? -1.592 2.343 15.904 1.00 81.12 111 LEU A C 1
ATOM 857 O O . LEU A 1 111 ? -1.178 1.723 16.883 1.00 81.12 111 LEU A O 1
ATOM 861 N N . GLU A 1 112 ? -1.929 3.624 15.944 1.00 77.50 112 GLU A N 1
ATOM 862 C CA . GLU A 1 112 ? -2.128 4.330 17.203 1.00 77.50 112 GLU A CA 1
ATOM 863 C C . GLU A 1 112 ? -3.623 4.361 17.493 1.00 77.50 112 GLU A C 1
ATOM 865 O O . GLU A 1 112 ? -4.425 4.738 16.637 1.00 77.50 112 GLU A O 1
ATOM 870 N N . TYR A 1 113 ? -3.995 3.932 18.690 1.00 71.81 113 TYR A N 1
ATOM 871 C CA . TYR A 1 113 ? -5.378 3.890 19.129 1.00 71.81 113 TYR A CA 1
ATOM 872 C C . TYR A 1 113 ? -5.472 4.375 20.569 1.00 71.81 113 TYR A C 1
ATOM 874 O O . TYR A 1 113 ? -4.568 4.149 21.371 1.00 71.81 113 TYR A O 1
ATOM 882 N N . ASP A 1 114 ? -6.570 5.057 20.873 1.00 71.62 114 ASP A N 1
ATOM 883 C CA . ASP A 1 114 ? -6.920 5.433 22.235 1.00 71.62 114 ASP A CA 1
ATOM 884 C C . ASP A 1 114 ? -7.752 4.298 22.841 1.00 71.62 114 ASP A C 1
ATOM 886 O O . ASP A 1 114 ? -8.849 3.989 22.361 1.00 71.62 114 ASP A O 1
ATOM 890 N N . GLU A 1 115 ? -7.220 3.640 23.869 1.00 63.59 115 GLU A N 1
ATOM 891 C CA . GLU A 1 115 ? -7.958 2.658 24.663 1.00 63.59 115 GLU A CA 1
ATOM 892 C C . GLU A 1 115 ? -8.979 3.380 25.544 1.00 63.59 115 GLU A C 1
ATOM 894 O O . GLU A 1 115 ? -8.824 3.453 26.761 1.00 63.59 115 GLU A O 1
ATOM 899 N N . ARG A 1 116 ? -10.059 3.911 24.957 1.00 59.94 116 ARG A N 1
ATOM 900 C CA . ARG A 1 116 ? -11.192 4.335 25.786 1.00 59.94 116 ARG A CA 1
ATOM 901 C C . ARG A 1 116 ? -11.764 3.101 26.464 1.00 59.94 116 ARG A C 1
ATOM 903 O O . ARG A 1 116 ? -12.194 2.157 25.793 1.00 59.94 116 ARG A O 1
ATOM 910 N N . SER A 1 117 ? -11.768 3.106 27.794 1.00 53.78 117 SER A N 1
ATOM 911 C CA . SER A 1 117 ? -12.375 2.020 28.545 1.00 53.78 117 SER A CA 1
ATOM 912 C C . SER A 1 117 ? -13.888 2.018 28.271 1.00 53.78 117 SER A C 1
A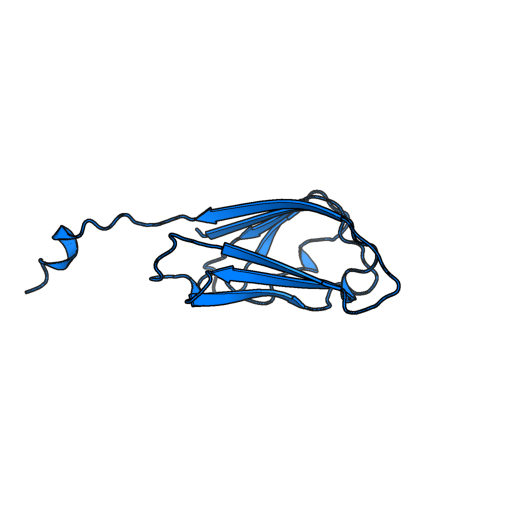TOM 914 O O . SER A 1 117 ? -14.487 3.083 28.087 1.00 53.78 117 SER A O 1
ATOM 916 N N . PRO A 1 118 ? -14.555 0.851 28.251 1.00 56.34 118 PRO A N 1
ATOM 917 C CA . PRO A 1 118 ? -16.009 0.791 28.102 1.00 56.34 118 PRO A CA 1
ATOM 918 C C . PRO A 1 118 ? -16.777 1.616 29.153 1.00 56.34 118 PRO A C 1
ATOM 920 O O . PRO A 1 118 ? -17.929 1.975 28.919 1.00 56.34 118 PRO A O 1
ATOM 923 N N . GLU A 1 119 ? -16.158 1.932 30.296 1.00 56.94 119 GLU A N 1
ATOM 924 C CA . GLU A 1 119 ? -16.770 2.707 31.382 1.00 56.94 119 GLU A CA 1
ATOM 925 C C . GLU A 1 119 ? -16.889 4.206 31.053 1.00 56.94 119 GLU A C 1
ATOM 927 O O . GLU A 1 119 ? -17.817 4.868 31.524 1.00 56.94 119 GLU A O 1
ATOM 932 N N . ASP A 1 120 ? -16.043 4.731 30.161 1.00 55.25 120 ASP A N 1
ATOM 933 C CA . ASP A 1 120 ? -16.050 6.148 29.769 1.00 55.25 120 ASP A CA 1
ATOM 934 C C . ASP A 1 120 ? -17.229 6.511 28.843 1.00 55.25 120 ASP A C 1
ATOM 936 O O . ASP A 1 120 ? -17.552 7.684 28.660 1.00 55.25 120 ASP A O 1
ATOM 940 N N . GLN A 1 121 ? -17.933 5.511 28.299 1.00 53.31 121 GLN A N 1
ATOM 941 C CA . GLN A 1 121 ? -19.131 5.689 27.464 1.00 53.31 121 GLN A CA 1
ATOM 942 C C . GLN A 1 121 ? -20.407 5.951 28.289 1.00 53.31 121 GLN A C 1
ATOM 944 O O . GLN A 1 121 ? -21.408 6.412 27.743 1.00 53.31 121 GLN A O 1
ATOM 949 N N . ASN A 1 122 ? -20.387 5.683 29.601 1.00 50.38 122 ASN A N 1
ATOM 950 C CA . ASN A 1 122 ? -21.569 5.765 30.470 1.00 50.38 122 ASN A CA 1
ATOM 951 C C . ASN A 1 122 ? -21.693 7.075 31.271 1.00 50.38 122 ASN A C 1
ATOM 953 O O . ASN A 1 122 ? -22.659 7.231 32.014 1.00 50.38 122 ASN A O 1
ATOM 957 N N . SER A 1 123 ? -20.760 8.023 31.134 1.00 47.69 123 SER A N 1
ATOM 958 C CA . SER A 1 123 ? -20.767 9.275 31.919 1.00 47.69 123 SER A CA 1
ATOM 959 C C . SER A 1 123 ? -21.462 10.465 31.230 1.00 47.69 123 SER A C 1
ATOM 961 O O . SER A 1 123 ? -21.298 11.603 31.666 1.00 47.69 123 SER A O 1
ATOM 963 N N . LEU A 1 124 ? -22.241 10.230 30.166 1.00 49.88 124 LEU A N 1
ATOM 964 C CA . LEU A 1 124 ? -22.987 11.269 29.430 1.00 49.88 124 LEU A CA 1
ATOM 965 C C . LEU A 1 124 ? -24.520 11.100 29.485 1.00 49.88 124 LEU A C 1
ATOM 967 O O . LEU A 1 124 ? -25.215 11.515 28.556 1.00 49.88 124 LEU A O 1
ATOM 971 N N . LEU A 1 125 ? -25.056 10.523 30.566 1.00 42.38 125 LEU A N 1
ATOM 972 C CA . LEU A 1 125 ? -26.499 10.500 30.852 1.00 42.38 125 LEU A CA 1
ATOM 973 C C . LEU A 1 125 ? -26.829 11.205 32.169 1.00 42.38 125 LEU A C 1
ATOM 975 O O . LEU A 1 125 ? -26.135 10.932 33.174 1.00 42.38 125 LEU A O 1
#

Nearest PDB structures (foldseek):
  4z2a-assembly1_A  TM=6.435E-01  e=4.872E-02  Homo sapiens
  1p8j-assembly1_A  TM=5.854E-01  e=1.078E-01  Mus musculus
  1ot5-assembly2_B  TM=6.279E-01  e=9.852E-01  Saccharomyces cerevisiae
  2eaa-assembly1_B  TM=2.860E-01  e=8.507E+00  Vigna angularis
  5yjs-assembly2_B  TM=1.550E-01  e=4.307E+00  Capsicum annuum

Mean predicted aligned error: 8.63 Å

Organism: NCBI:txid412755

Radius of gyration: 16.38 Å; Cα contacts (8 Å, |Δi|>4): 265; chains: 1; bounding box: 42×30×51 Å

Secondary structure (DSSP, 8-state):
--EEEEEEEEES-GGGEEEEEEETTS-EEEEEES-STT--EEEEEEEE---STT---EEEEE-SSS-GGG-B-SS-GGGGTTS---S-EEEEEEESSTT--EEEEEEEEE-------GGGGGS--

Foldseek 3Di:
DKKKKFFFKWKQFLLQKWKKKDDPPADIFTFGHSDDGRDIDGGMWMWDADPPPVQWTFTPDDPDDDDRVRGTGPGGPCSCPPHDRDDDMDMDIDGNDPPMDIDGPDMDIDDDDDCDDPVNVPPPD

pLDDT: mean 76.14, std 12.97, range [42.38, 93.88]